Protein AF-A0A352Z4L4-F1 (afdb_monomer_lite)

Foldseek 3Di:
DLQQDDDDDDPVVVVVVVVVCVVDPPSVVRNPVRNVVCCVVPPDCVVCVVVVVVVVVVD

Radius of gyration: 16.91 Å; chains: 1; bounding box: 43×16×41 Å

Structure (mmCIF, N/CA/C/O backbone):
data_AF-A0A352Z4L4-F1
#
_entry.id   AF-A0A352Z4L4-F1
#
loop_
_atom_site.group_PDB
_atom_site.id
_atom_site.type_symbol
_atom_site.label_atom_id
_atom_site.label_alt_id
_atom_site.label_comp_id
_atom_site.label_asym_id
_atom_site.label_entity_id
_atom_site.label_seq_id
_atom_site.pdbx_PDB_ins_code
_atom_site.Cartn_x
_atom_site.Cartn_y
_atom_site.Cartn_z
_atom_site.occupancy
_atom_site.B_iso_or_equiv
_atom_site.auth_seq_id
_atom_site.auth_comp_id
_atom_site.auth_asym_id
_atom_site.auth_atom_id
_atom_site.pdbx_PDB_model_num
ATOM 1 N N . ASP A 1 1 ? -0.531 10.851 3.711 1.00 76.19 1 ASP A N 1
ATOM 2 C CA . ASP A 1 1 ? -0.992 9.937 4.775 1.00 76.19 1 ASP A CA 1
ATOM 3 C C . ASP A 1 1 ? -2.443 9.549 4.483 1.00 76.19 1 ASP A C 1
ATOM 5 O O . ASP A 1 1 ? -3.179 10.403 4.004 1.00 76.19 1 ASP A O 1
ATOM 9 N N . GLY A 1 2 ? -2.840 8.285 4.655 1.00 84.81 2 GLY A N 1
ATOM 10 C CA . GLY A 1 2 ? -4.222 7.806 4.460 1.00 84.81 2 GLY A CA 1
ATOM 11 C C . GLY A 1 2 ? -4.691 7.527 3.022 1.00 84.81 2 GLY A C 1
ATOM 12 O O . GLY A 1 2 ? -5.864 7.219 2.819 1.00 84.81 2 GLY A O 1
ATOM 13 N N . ILE A 1 3 ? -3.804 7.612 2.023 1.00 91.50 3 ILE A N 1
ATOM 14 C CA . ILE A 1 3 ? -4.145 7.367 0.606 1.00 91.50 3 ILE A CA 1
ATOM 15 C C . ILE A 1 3 ? -3.983 5.883 0.260 1.00 91.50 3 ILE A C 1
ATOM 17 O O . ILE A 1 3 ? -4.928 5.248 -0.193 1.00 91.50 3 ILE A O 1
ATOM 21 N N . ASN A 1 4 ? -2.801 5.322 0.509 1.00 95.06 4 ASN A N 1
ATOM 22 C CA . ASN A 1 4 ? -2.444 3.921 0.258 1.00 95.06 4 ASN A CA 1
ATOM 23 C C . ASN A 1 4 ? -1.975 3.190 1.530 1.00 95.06 4 ASN A C 1
ATOM 25 O O . ASN A 1 4 ? -1.381 2.119 1.466 1.00 95.06 4 ASN A O 1
ATOM 29 N N . GLY A 1 5 ? -2.225 3.787 2.691 1.00 96.25 5 GLY A N 1
ATOM 30 C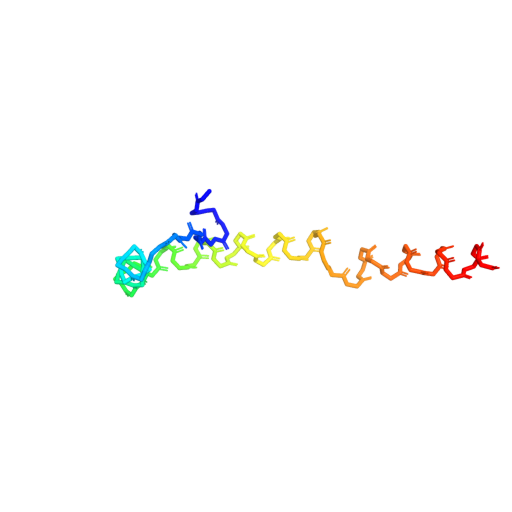 CA . GLY A 1 5 ? -1.737 3.323 3.980 1.00 96.25 5 GLY A CA 1
ATOM 31 C C . GLY A 1 5 ? -1.557 4.492 4.936 1.00 96.25 5 GLY A C 1
ATOM 32 O O . GLY A 1 5 ? -1.856 5.640 4.591 1.00 96.25 5 GLY A O 1
ATOM 33 N N . PHE A 1 6 ? -1.067 4.188 6.131 1.00 97.00 6 PHE A N 1
ATOM 34 C CA . PHE A 1 6 ? -0.772 5.174 7.161 1.00 97.00 6 PHE A CA 1
ATOM 35 C C . PHE A 1 6 ? 0.658 5.002 7.652 1.00 97.00 6 PHE A C 1
ATOM 37 O O . PHE A 1 6 ? 1.142 3.877 7.761 1.00 97.00 6 PHE A O 1
ATOM 44 N N . LEU A 1 7 ? 1.312 6.115 7.967 1.00 95.75 7 LEU A N 1
ATOM 45 C CA . LEU A 1 7 ? 2.596 6.120 8.663 1.00 95.75 7 LEU A CA 1
ATOM 46 C C . LEU A 1 7 ? 2.415 6.841 9.988 1.00 95.75 7 LEU A C 1
ATOM 48 O O . LEU A 1 7 ? 2.050 8.015 10.017 1.00 95.75 7 LEU A O 1
ATOM 52 N N . LYS A 1 8 ? 2.642 6.118 11.082 1.00 95.62 8 LYS A N 1
ATOM 53 C CA . LYS A 1 8 ? 2.447 6.609 12.443 1.00 95.62 8 LYS A CA 1
ATOM 54 C C . LYS A 1 8 ? 3.735 6.489 13.246 1.00 95.62 8 LYS A C 1
ATOM 56 O O . LYS A 1 8 ? 4.524 5.570 13.037 1.00 95.62 8 LYS A O 1
ATOM 61 N N . SER A 1 9 ? 3.946 7.457 14.132 1.00 95.38 9 SER A N 1
ATOM 62 C CA . SER A 1 9 ? 5.185 7.649 14.891 1.00 95.38 9 SER A CA 1
ATOM 63 C C . SER A 1 9 ? 5.131 7.079 16.310 1.00 95.38 9 SER A C 1
ATOM 65 O O . SER A 1 9 ? 6.146 7.103 17.000 1.00 95.38 9 SER A O 1
ATOM 67 N N . SER A 1 10 ? 3.981 6.562 16.754 1.00 97.56 10 SER A N 1
ATOM 68 C CA . SER A 1 10 ? 3.820 5.962 18.081 1.00 97.56 10 SER A CA 1
ATOM 69 C C . SER A 1 10 ? 2.895 4.750 18.063 1.00 97.56 10 SER A C 1
ATOM 71 O O . SER A 1 10 ? 2.046 4.606 17.181 1.00 97.56 10 SER A O 1
ATOM 73 N N . SER A 1 11 ? 3.028 3.891 19.068 1.00 97.50 11 SER A N 1
ATOM 74 C CA . SER A 1 11 ? 2.172 2.716 19.247 1.00 97.50 11 SER A CA 1
ATOM 75 C C . SER A 1 11 ? 0.702 3.091 19.458 1.00 97.50 11 SER A C 1
ATOM 77 O O . SER A 1 11 ? -0.188 2.410 18.952 1.00 97.50 11 SER A O 1
ATOM 79 N N . GLU A 1 12 ? 0.432 4.189 20.164 1.00 97.75 12 GLU A N 1
ATOM 80 C CA . GLU A 1 12 ? -0.917 4.706 20.416 1.00 97.75 12 GLU A CA 1
ATOM 81 C C . GLU A 1 12 ? -1.573 5.136 19.103 1.00 97.75 12 GLU A C 1
ATOM 83 O O . GLU A 1 12 ? -2.665 4.685 18.773 1.00 97.75 12 GLU A O 1
ATOM 88 N N . SER A 1 13 ? -0.853 5.908 18.284 1.00 96.88 13 SER A N 1
ATOM 89 C CA . SER A 1 13 ? -1.369 6.341 16.984 1.00 96.88 13 SER A CA 1
ATOM 90 C C . SER A 1 13 ? -1.537 5.178 15.998 1.00 96.88 13 SER A C 1
ATOM 92 O O . SER A 1 13 ? -2.414 5.227 15.134 1.00 96.88 13 SER A O 1
ATOM 94 N N . TRP A 1 14 ? -0.766 4.096 16.144 1.00 97.62 14 TRP A N 1
ATOM 95 C CA . TRP A 1 14 ? -1.019 2.838 15.435 1.00 97.62 14 TRP A CA 1
ATOM 96 C C . TRP A 1 14 ? -2.295 2.136 15.905 1.00 97.62 14 TRP A C 1
ATOM 98 O O . TRP A 1 14 ? -3.060 1.659 15.063 1.00 97.62 14 TRP A O 1
ATOM 108 N N . ARG A 1 15 ? -2.556 2.085 17.217 1.00 98.31 15 ARG A N 1
ATOM 109 C CA . ARG A 1 15 ? -3.782 1.494 17.777 1.00 98.31 15 ARG A CA 1
ATOM 110 C C . ARG A 1 15 ? -5.027 2.181 17.220 1.00 98.31 15 ARG A C 1
ATOM 112 O O . ARG A 1 15 ? -5.923 1.483 16.747 1.00 98.31 15 ARG A O 1
ATOM 119 N N . ASP A 1 16 ? -5.035 3.510 17.192 1.00 97.56 16 ASP A N 1
ATOM 120 C CA . ASP A 1 16 ? -6.161 4.301 16.682 1.00 97.56 16 ASP A CA 1
ATOM 121 C C . ASP A 1 16 ? -6.452 3.994 15.205 1.00 97.56 16 ASP A C 1
ATOM 123 O O . ASP A 1 16 ? -7.603 3.805 14.802 1.00 97.56 16 ASP A O 1
ATOM 127 N N . ILE A 1 17 ? -5.402 3.886 14.383 1.00 97.56 17 ILE A N 1
ATOM 128 C CA . ILE A 1 17 ? -5.547 3.536 12.965 1.00 97.56 17 ILE A CA 1
ATOM 129 C C . ILE A 1 17 ? -6.055 2.109 12.786 1.00 97.56 17 ILE A C 1
ATOM 131 O O . ILE A 1 17 ? -6.915 1.876 11.936 1.00 97.56 17 ILE A O 1
ATOM 135 N N . ILE A 1 18 ? -5.555 1.148 13.561 1.00 97.75 18 ILE A N 1
ATOM 136 C CA . ILE A 1 18 ? -6.028 -0.237 13.474 1.00 97.75 18 ILE A CA 1
ATOM 137 C C . ILE A 1 18 ? -7.509 -0.310 13.861 1.00 97.75 18 ILE A C 1
ATOM 139 O O . ILE A 1 18 ? -8.287 -0.952 13.157 1.00 97.75 18 ILE A O 1
ATOM 143 N N . GLU A 1 19 ? -7.928 0.386 14.918 1.00 98.44 19 GLU A N 1
ATOM 144 C CA . GLU A 1 19 ? -9.331 0.431 15.331 1.00 98.44 19 GLU A CA 1
ATOM 145 C C . GLU A 1 19 ? -10.234 1.062 14.259 1.00 98.44 19 GLU A C 1
ATOM 147 O O . GLU A 1 19 ? -11.284 0.499 13.926 1.00 98.44 19 GLU A O 1
ATOM 152 N N . LEU A 1 20 ? -9.803 2.176 13.658 1.00 97.25 20 LEU A N 1
ATOM 153 C CA . LEU A 1 20 ? -10.479 2.796 12.515 1.00 97.25 20 LEU A CA 1
ATOM 154 C C . LEU A 1 20 ? -10.626 1.804 11.353 1.00 97.25 20 LEU A C 1
ATOM 156 O O . LEU A 1 20 ? -11.718 1.630 10.808 1.00 97.25 20 LEU A O 1
ATOM 160 N N . LEU A 1 21 ? -9.536 1.127 10.986 1.00 97.62 21 LEU A N 1
ATOM 161 C CA . LEU A 1 21 ? -9.536 0.169 9.887 1.00 97.62 21 LEU A CA 1
ATOM 162 C C . LEU A 1 21 ? -10.441 -1.022 10.172 1.00 97.62 21 LEU A C 1
ATOM 164 O O . LEU A 1 21 ? -11.109 -1.469 9.248 1.00 97.62 21 LEU A O 1
ATOM 168 N N . CYS A 1 22 ? -10.509 -1.523 11.406 1.00 98.31 22 CYS A N 1
ATOM 169 C CA . CYS A 1 22 ? -11.421 -2.603 11.782 1.00 98.31 22 CYS A CA 1
ATOM 170 C C . CYS A 1 22 ? -12.888 -2.212 11.554 1.00 98.31 22 CYS A C 1
ATOM 172 O O . CYS A 1 22 ? -13.652 -3.005 10.992 1.00 98.31 22 CYS A O 1
ATOM 174 N N . LYS A 1 23 ? -13.261 -0.981 11.922 1.00 98.56 23 LYS A N 1
ATOM 175 C CA . LYS A 1 23 ? -14.642 -0.479 11.855 1.00 98.56 23 LYS A CA 1
ATOM 176 C C . LYS A 1 23 ? -15.084 -0.064 10.448 1.00 98.56 23 LYS A C 1
ATOM 178 O O . LYS A 1 23 ? -16.265 -0.186 10.136 1.00 98.56 23 LYS A O 1
ATOM 183 N N . ASP A 1 24 ? -14.169 0.373 9.581 1.00 98.38 24 ASP A N 1
ATOM 184 C CA . ASP A 1 24 ? -14.515 0.909 8.256 1.00 98.38 24 ASP A CA 1
ATOM 185 C C . ASP A 1 24 ? -14.028 0.021 7.091 1.00 98.38 24 ASP A C 1
ATOM 187 O O . ASP A 1 24 ? -12.906 0.136 6.588 1.00 98.38 24 ASP A O 1
ATOM 191 N N . ILE A 1 25 ? -14.914 -0.854 6.598 1.00 98.31 25 ILE A N 1
ATOM 192 C CA . ILE A 1 25 ? -14.680 -1.678 5.394 1.00 98.31 25 ILE A CA 1
ATOM 193 C C . ILE A 1 25 ? -14.436 -0.822 4.141 1.00 98.31 25 ILE A C 1
ATOM 195 O O . ILE A 1 25 ? -13.646 -1.214 3.276 1.00 98.31 25 ILE A O 1
ATOM 199 N N . GLY A 1 26 ? -15.124 0.316 4.008 1.00 98.25 26 GLY A N 1
ATOM 200 C CA . GLY A 1 26 ? -15.026 1.191 2.842 1.00 98.25 26 GLY A CA 1
ATOM 201 C C . GLY A 1 26 ? -13.641 1.820 2.737 1.00 98.25 26 GLY A C 1
ATOM 202 O O . GLY A 1 26 ? -13.020 1.785 1.670 1.00 98.25 26 GLY A O 1
ATOM 203 N N . LEU A 1 27 ? -13.117 2.298 3.866 1.00 97.75 27 LEU A N 1
ATOM 204 C CA . LEU A 1 27 ? -11.749 2.783 3.979 1.00 97.75 27 LEU A CA 1
ATOM 20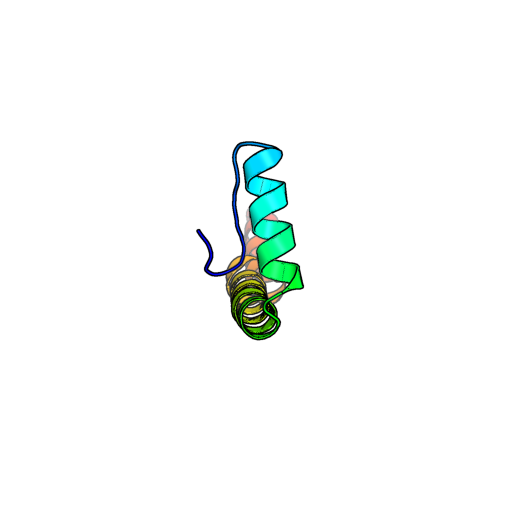5 C C . LEU A 1 27 ? -10.745 1.696 3.597 1.00 97.75 27 LEU A C 1
ATOM 207 O O . LEU A 1 27 ? -9.910 1.952 2.728 1.00 97.75 27 LEU A O 1
ATOM 211 N N . ARG A 1 28 ? -10.855 0.481 4.162 1.00 98.06 28 ARG A N 1
ATOM 212 C CA . ARG A 1 28 ? -9.947 -0.637 3.830 1.00 98.06 28 ARG A CA 1
ATOM 213 C C . ARG A 1 28 ? -9.911 -0.919 2.329 1.00 98.06 28 ARG A C 1
ATOM 215 O O . ARG A 1 28 ? -8.833 -1.028 1.748 1.00 98.06 28 ARG A O 1
ATOM 222 N N . LYS A 1 29 ? -11.081 -0.992 1.683 1.00 98.38 29 LYS A N 1
ATOM 223 C CA . LYS A 1 29 ? -11.182 -1.219 0.232 1.00 98.38 29 LYS A CA 1
ATOM 224 C C . LYS A 1 29 ? -10.533 -0.090 -0.568 1.00 98.38 29 LYS A C 1
ATOM 226 O O . LYS A 1 29 ? -9.782 -0.362 -1.503 1.00 98.38 29 LYS A O 1
ATOM 231 N N . ARG A 1 30 ? -10.802 1.166 -0.201 1.00 98.06 30 ARG A N 1
ATOM 232 C CA . ARG A 1 30 ? -10.264 2.344 -0.895 1.00 98.06 30 ARG A CA 1
ATOM 233 C C . ARG A 1 30 ? -8.741 2.400 -0.810 1.00 98.06 30 ARG A C 1
ATOM 235 O O . ARG A 1 30 ? -8.090 2.485 -1.850 1.00 98.06 30 ARG A O 1
ATOM 242 N N . ILE A 1 31 ? -8.179 2.309 0.397 1.00 98.00 31 ILE A N 1
ATOM 243 C CA . ILE A 1 31 ? -6.725 2.421 0.579 1.00 98.00 31 ILE A CA 1
ATOM 244 C C . ILE A 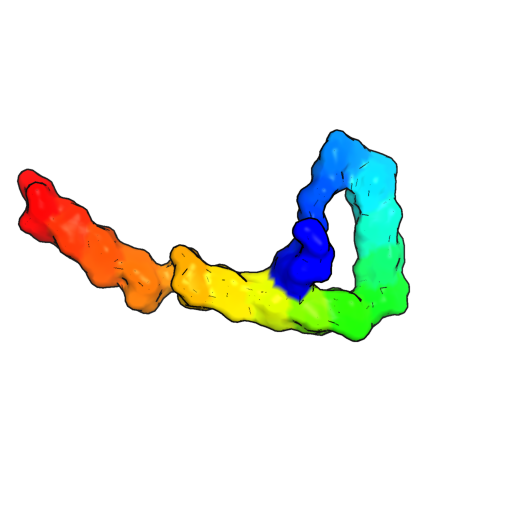1 31 ? -5.989 1.200 0.030 1.00 98.00 31 ILE A C 1
ATOM 246 O O . ILE A 1 31 ? -4.922 1.356 -0.550 1.00 98.00 31 ILE A O 1
ATOM 250 N N . GLY A 1 32 ? -6.572 -0.001 0.128 1.00 98.06 32 GLY A N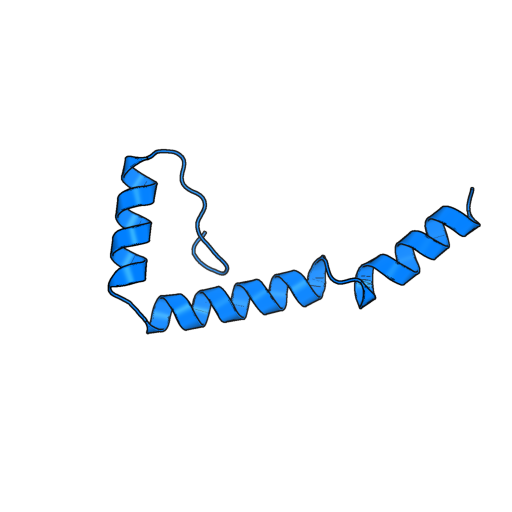 1
ATOM 251 C CA . GLY A 1 32 ? -5.996 -1.213 -0.457 1.00 98.06 32 GLY A CA 1
ATOM 252 C C . GLY A 1 32 ? -5.930 -1.142 -1.984 1.00 98.06 32 GLY A C 1
ATOM 253 O O . GLY A 1 32 ? -4.905 -1.479 -2.575 1.00 98.06 32 GLY A O 1
ATOM 254 N N . LYS A 1 33 ? -6.985 -0.626 -2.633 1.00 98.50 33 LYS A N 1
ATOM 255 C CA . LYS A 1 33 ? -6.988 -0.390 -4.085 1.00 98.50 33 LYS A CA 1
ATOM 256 C C . LYS A 1 33 ? -5.911 0.618 -4.492 1.00 98.50 33 LYS A C 1
ATOM 258 O O . LYS A 1 33 ? -5.166 0.362 -5.434 1.00 98.50 33 LYS A O 1
ATOM 263 N N . ALA A 1 34 ? -5.811 1.737 -3.775 1.00 98.31 34 ALA A N 1
ATOM 264 C CA . ALA A 1 34 ? -4.783 2.743 -4.027 1.00 98.31 34 ALA A CA 1
ATOM 265 C C . ALA A 1 34 ? -3.363 2.188 -3.806 1.00 98.31 34 ALA A C 1
ATOM 267 O O . ALA A 1 34 ? -2.473 2.442 -4.614 1.00 98.31 34 ALA A O 1
ATOM 268 N N . ALA A 1 35 ? -3.156 1.379 -2.762 1.00 98.00 35 ALA A N 1
ATOM 269 C CA . ALA A 1 35 ? -1.882 0.718 -2.486 1.00 98.00 35 ALA A CA 1
ATOM 270 C C . ALA A 1 35 ? -1.471 -0.249 -3.589 1.00 98.00 35 ALA A C 1
ATOM 272 O O . ALA A 1 35 ? -0.319 -0.228 -4.022 1.00 98.00 35 ALA A O 1
ATOM 273 N N . ARG A 1 36 ? -2.412 -1.056 -4.090 1.00 98.19 36 ARG A N 1
ATOM 274 C CA . ARG A 1 36 ? -2.136 -1.978 -5.191 1.00 98.19 36 ARG A CA 1
ATOM 275 C C . ARG A 1 36 ? -1.727 -1.234 -6.459 1.00 98.19 36 ARG A C 1
ATOM 277 O O . ARG A 1 36 ? -0.696 -1.573 -7.030 1.00 98.19 36 ARG A O 1
ATOM 284 N N . ALA A 1 37 ? -2.485 -0.209 -6.848 1.00 98.00 37 ALA A N 1
ATOM 285 C CA . ALA A 1 37 ? -2.167 0.601 -8.022 1.00 98.00 37 ALA A CA 1
ATOM 286 C C . ALA A 1 37 ? -0.780 1.254 -7.900 1.00 98.00 37 ALA A C 1
ATOM 288 O O . ALA A 1 37 ? 0.018 1.181 -8.828 1.00 98.00 37 ALA A O 1
ATOM 289 N N . PHE A 1 38 ? -0.455 1.812 -6.728 1.00 97.56 38 PHE A N 1
ATOM 290 C CA . PHE A 1 38 ? 0.860 2.402 -6.470 1.00 97.56 38 PHE A CA 1
ATOM 291 C C . PHE A 1 38 ? 1.994 1.374 -6.597 1.00 97.56 38 PHE A C 1
ATOM 293 O O . PHE A 1 38 ? 3.020 1.655 -7.214 1.00 97.56 38 PHE A O 1
ATOM 300 N N . ALA A 1 39 ? 1.806 0.166 -6.055 1.00 97.25 39 ALA A N 1
ATOM 301 C CA . ALA A 1 39 ? 2.802 -0.894 -6.152 1.00 97.25 39 ALA A CA 1
ATOM 302 C C . ALA A 1 39 ? 3.021 -1.368 -7.595 1.00 97.25 39 ALA A C 1
ATOM 304 O O . ALA A 1 39 ? 4.160 -1.573 -8.016 1.00 97.25 39 ALA A O 1
ATOM 305 N N . GLU A 1 40 ? 1.943 -1.510 -8.364 1.00 97.62 40 GLU A N 1
ATOM 306 C CA . GLU A 1 40 ? 2.013 -1.869 -9.780 1.00 97.62 40 GLU A CA 1
ATOM 307 C C . GLU A 1 40 ? 2.688 -0.776 -10.615 1.00 97.62 40 GLU A C 1
ATOM 309 O O . GLU A 1 40 ? 3.528 -1.083 -11.455 1.00 97.62 40 GLU A O 1
ATOM 314 N N . GLU A 1 41 ? 2.394 0.497 -10.356 1.00 96.81 41 GLU A N 1
ATOM 315 C CA . GLU A 1 41 ? 2.987 1.617 -11.091 1.00 96.81 41 GLU A CA 1
ATOM 316 C C . GLU A 1 41 ? 4.477 1.815 -10.774 1.00 96.81 41 GLU A C 1
ATOM 318 O O . GLU A 1 41 ? 5.256 2.188 -11.651 1.00 96.81 41 GLU A O 1
ATOM 323 N N . LYS A 1 42 ? 4.888 1.603 -9.517 1.00 96.25 42 LYS A N 1
ATOM 324 C CA . LYS A 1 42 ? 6.226 2.002 -9.054 1.00 96.25 42 LYS A CA 1
ATOM 325 C C . LYS A 1 42 ? 7.202 0.856 -8.847 1.00 96.25 42 LYS A C 1
ATOM 327 O O . LYS A 1 42 ? 8.401 1.091 -8.962 1.00 96.25 42 LYS A O 1
ATOM 332 N N . TYR A 1 43 ? 6.732 -0.347 -8.522 1.00 96.12 43 TYR A N 1
ATOM 333 C CA . TYR A 1 43 ? 7.601 -1.404 -7.987 1.00 96.12 43 TYR A CA 1
ATOM 334 C C . TYR A 1 43 ? 7.464 -2.760 -8.682 1.00 96.12 43 TYR A C 1
ATOM 336 O O . TYR A 1 43 ? 8.194 -3.685 -8.338 1.00 96.12 43 TYR A O 1
ATOM 344 N N . CYS A 1 44 ? 6.563 -2.926 -9.654 1.00 97.00 44 CYS A N 1
ATOM 345 C CA . CYS A 1 44 ? 6.416 -4.227 -10.304 1.00 97.00 44 CYS A CA 1
ATOM 346 C C . CYS A 1 44 ? 7.548 -4.536 -11.298 1.00 97.00 44 CYS A C 1
ATOM 348 O O . CYS A 1 44 ? 8.193 -3.643 -11.856 1.00 97.00 44 CYS A O 1
ATOM 350 N N . LEU A 1 45 ? 7.735 -5.830 -11.579 1.00 97.06 45 LEU A N 1
ATOM 351 C CA . LEU A 1 45 ? 8.738 -6.322 -12.529 1.00 97.06 45 LEU A CA 1
ATOM 352 C C . LEU A 1 45 ? 8.547 -5.776 -13.945 1.00 97.06 45 LEU A C 1
ATOM 354 O O . LEU A 1 45 ? 9.528 -5.583 -14.650 1.00 97.06 45 LEU A O 1
ATOM 358 N N . LYS A 1 46 ? 7.314 -5.469 -14.362 1.00 96.69 46 LYS A N 1
ATOM 359 C CA . LYS A 1 46 ? 7.071 -4.839 -15.667 1.00 96.69 46 LYS A CA 1
ATOM 360 C C . LYS A 1 46 ? 7.774 -3.479 -15.787 1.00 96.69 46 LYS A C 1
ATOM 362 O O . LYS A 1 46 ? 8.158 -3.097 -16.885 1.00 96.69 46 LYS A O 1
ATOM 367 N N . ILE A 1 47 ? 7.937 -2.762 -14.674 1.00 96.62 47 ILE A N 1
ATOM 368 C CA . ILE A 1 47 ? 8.613 -1.460 -14.621 1.00 96.62 47 ILE A CA 1
ATOM 369 C C . ILE A 1 47 ? 10.118 -1.628 -14.395 1.00 96.62 47 ILE A C 1
ATOM 371 O O . ILE A 1 47 ? 10.914 -0.970 -15.060 1.00 96.62 47 ILE A O 1
ATOM 375 N N . TRP A 1 48 ? 10.515 -2.501 -13.466 1.00 97.56 48 TRP A N 1
ATOM 376 C CA . TRP A 1 48 ? 11.919 -2.629 -13.059 1.00 97.56 48 TRP A CA 1
ATOM 377 C C . TRP A 1 4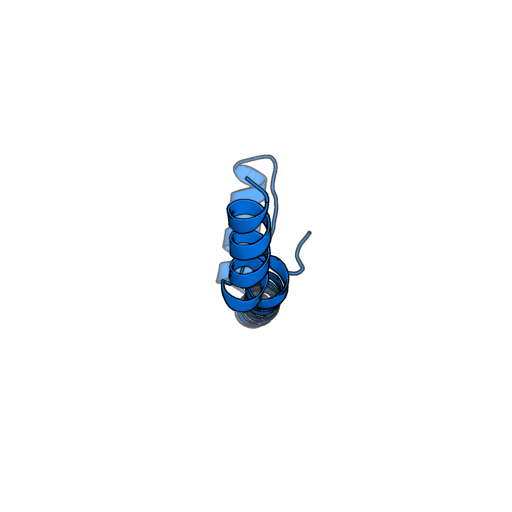8 ? 12.740 -3.630 -13.870 1.00 97.56 48 TRP A C 1
ATOM 379 O O . TRP A 1 48 ? 13.952 -3.473 -13.938 1.00 97.56 48 TRP A O 1
ATOM 389 N N . GLY A 1 49 ? 12.113 -4.616 -14.510 1.00 97.88 49 GLY A N 1
ATOM 390 C CA . GLY A 1 49 ? 12.794 -5.620 -15.331 1.00 97.88 49 GLY A CA 1
ATOM 391 C C . GLY A 1 49 ? 13.625 -5.002 -16.460 1.00 97.88 49 GLY A C 1
ATOM 392 O O . GLY A 1 49 ? 14.825 -5.260 -16.503 1.00 97.88 49 GLY A O 1
ATOM 393 N N . PRO A 1 50 ? 13.045 -4.136 -17.316 1.00 97.44 50 PRO A N 1
ATOM 394 C CA . PRO A 1 50 ? 13.802 -3.458 -18.368 1.00 97.44 50 PRO A CA 1
ATOM 395 C C . PRO A 1 50 ? 14.938 -2.585 -17.822 1.00 97.44 50 PRO A C 1
ATOM 397 O O . PRO A 1 50 ? 16.056 -2.668 -18.306 1.00 97.44 50 PRO A O 1
ATOM 400 N N . ARG A 1 51 ? 14.684 -1.818 -16.751 1.00 96.56 51 ARG A N 1
ATOM 401 C CA . ARG A 1 51 ? 15.703 -0.959 -16.120 1.00 96.56 51 ARG A CA 1
ATOM 402 C C . ARG A 1 51 ? 16.875 -1.759 -15.564 1.00 96.56 51 ARG A C 1
ATOM 404 O O . ARG A 1 51 ? 18.014 -1.320 -15.636 1.00 96.56 51 ARG A O 1
ATOM 411 N N . LEU A 1 52 ? 16.592 -2.917 -14.970 1.00 97.56 52 LEU A N 1
ATOM 412 C CA . LEU A 1 52 ? 17.635 -3.802 -14.471 1.00 97.56 52 LEU A CA 1
ATOM 413 C C . LEU A 1 52 ? 18.466 -4.368 -15.624 1.00 97.56 52 LEU A C 1
ATOM 415 O O . LEU A 1 52 ? 19.685 -4.384 -15.511 1.00 97.56 52 LEU A O 1
ATOM 419 N N . ALA A 1 53 ? 17.823 -4.797 -16.714 1.00 98.06 53 ALA A N 1
ATOM 420 C CA . ALA A 1 53 ? 18.528 -5.261 -17.906 1.00 98.06 53 ALA A CA 1
ATOM 421 C C . ALA A 1 53 ? 19.437 -4.162 -18.477 1.00 98.06 53 ALA A C 1
ATOM 423 O O . ALA A 1 53 ? 20.615 -4.415 -18.676 1.00 98.06 53 ALA A O 1
ATOM 424 N N . GLU A 1 54 ? 18.939 -2.927 -18.60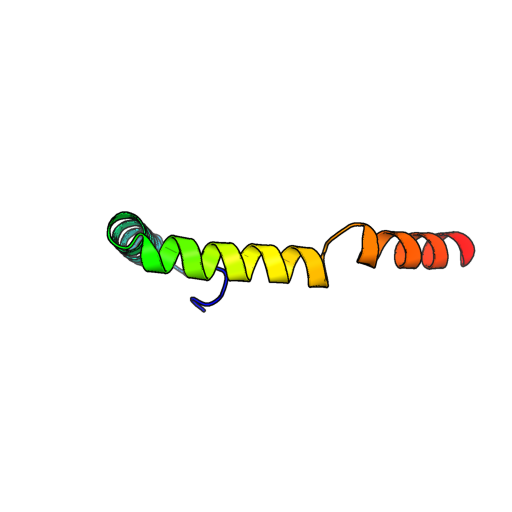1 1.00 98.00 54 GLU A N 1
ATOM 425 C CA . GLU A 1 54 ? 19.739 -1.768 -19.031 1.00 98.00 54 GLU A CA 1
ATOM 426 C C . GLU A 1 54 ? 20.966 -1.533 -18.138 1.00 98.00 54 GLU A C 1
ATOM 428 O O . GLU A 1 54 ? 22.055 -1.282 -18.646 1.00 98.00 54 GLU A O 1
ATOM 433 N N . ILE A 1 55 ? 20.811 -1.628 -16.811 1.00 97.81 55 ILE A N 1
ATOM 434 C CA . ILE A 1 55 ? 21.940 -1.495 -15.880 1.00 97.81 55 ILE A CA 1
ATOM 435 C C . ILE A 1 55 ? 22.953 -2.613 -16.123 1.00 97.81 55 ILE A C 1
ATOM 437 O O . ILE A 1 55 ? 24.136 -2.318 -16.246 1.00 97.81 55 ILE A O 1
ATOM 441 N N . VAL A 1 56 ? 22.504 -3.868 -16.205 1.00 98.12 56 VAL A N 1
ATOM 442 C CA . VAL A 1 56 ? 23.379 -5.033 -16.412 1.00 98.12 56 VAL A CA 1
ATOM 443 C C . VAL A 1 56 ? 24.110 -4.960 -17.751 1.00 98.12 56 VAL A C 1
ATOM 445 O O . VAL A 1 56 ? 25.302 -5.236 -17.786 1.00 98.12 56 VAL A O 1
ATOM 448 N N . ASP A 1 57 ? 23.432 -4.540 -18.819 1.00 97.81 57 ASP A N 1
ATOM 449 C CA . ASP A 1 57 ? 24.021 -4.372 -20.153 1.00 97.81 57 ASP A CA 1
ATOM 450 C C . ASP A 1 57 ? 25.036 -3.213 -20.208 1.00 97.81 57 ASP A C 1
ATOM 452 O O . ASP A 1 57 ? 25.847 -3.143 -21.131 1.00 97.81 57 ASP A O 1
ATOM 456 N N . SER A 1 58 ? 24.988 -2.292 -19.238 1.00 95.00 58 SER A N 1
ATOM 457 C CA . SER A 1 58 ? 25.905 -1.149 -19.124 1.00 95.00 58 SER A CA 1
ATOM 458 C C . SER A 1 58 ? 27.124 -1.386 -18.218 1.00 95.00 58 SER A C 1
ATOM 460 O O . SER A 1 58 ? 27.947 -0.476 -18.084 1.00 95.00 58 SER A O 1
ATOM 462 N N . LEU A 1 59 ? 27.225 -2.564 -17.584 1.00 92.69 59 LEU A N 1
ATOM 463 C CA . LEU A 1 59 ? 28.379 -2.990 -16.774 1.00 92.69 59 LEU A CA 1
ATOM 464 C C . LEU A 1 59 ? 29.505 -3.557 -17.647 1.00 92.69 59 LEU A C 1
ATOM 466 O O . LEU A 1 59 ? 30.677 -3.298 -17.290 1.00 92.69 59 LEU A O 1
#

pLDDT: mean 96.68, std 3.39, range [76.19, 98.56]

Secondary structure (DSSP, 8-state):
--SS----SSHHHHHHHHHHHHH-HHHHHHHHHHHHHHHHHHHSHHHHHHHHHHHHHT-

Sequence (59 aa):
DGINGFLKSSSESWRDIIELLCKDIGLRKRIGKAARAFAEEKYCLKIWGPRLAEIVDSL